Protein AF-A0A6I3WQ02-F1 (afdb_monomer)

Structure (mmCIF, N/CA/C/O backbone):
data_AF-A0A6I3WQ02-F1
#
_entry.id   AF-A0A6I3WQ02-F1
#
loop_
_atom_site.group_PDB
_atom_site.id
_atom_site.type_symbol
_atom_site.label_atom_id
_atom_site.label_alt_id
_atom_site.label_comp_id
_atom_site.label_asym_id
_atom_site.label_entity_id
_atom_site.label_seq_id
_atom_site.pdbx_PDB_ins_code
_atom_site.Cartn_x
_atom_site.Cartn_y
_atom_site.Cartn_z
_atom_site.occupancy
_atom_site.B_iso_or_equiv
_atom_site.auth_seq_id
_atom_site.auth_comp_id
_atom_site.auth_asym_id
_atom_site.auth_atom_id
_atom_site.pdbx_PDB_model_num
ATOM 1 N N . MET A 1 1 ? -28.168 -9.353 42.551 1.00 69.12 1 MET A N 1
ATOM 2 C CA . MET A 1 1 ? -26.917 -8.574 42.704 1.00 69.12 1 MET A CA 1
ATOM 3 C C . MET A 1 1 ? -25.905 -8.893 41.600 1.00 69.12 1 MET A C 1
ATOM 5 O O . MET A 1 1 ? -25.582 -7.983 40.851 1.00 69.12 1 MET A O 1
ATOM 9 N N . LEU A 1 2 ? -25.490 -10.154 41.397 1.00 75.88 2 LEU A N 1
ATOM 10 C CA . LEU A 1 2 ? -24.480 -10.549 40.387 1.00 75.88 2 LEU A CA 1
ATOM 11 C C . LEU A 1 2 ? -24.806 -10.134 38.931 1.00 75.88 2 LEU A C 1
ATOM 13 O O . LEU A 1 2 ? -23.951 -9.606 38.231 1.00 75.88 2 LEU A O 1
ATOM 17 N N . LEU A 1 3 ? -26.062 -10.300 38.499 1.00 82.56 3 LEU A N 1
ATOM 18 C CA . LEU A 1 3 ? -26.536 -9.907 37.159 1.00 82.56 3 LEU A CA 1
ATOM 19 C C . LEU A 1 3 ? -26.440 -8.392 36.891 1.00 82.56 3 LEU A C 1
ATOM 21 O O . LEU A 1 3 ? -26.269 -7.981 35.747 1.00 82.56 3 LEU A O 1
ATOM 25 N N . SER A 1 4 ? -26.516 -7.562 37.938 1.00 81.06 4 SER A N 1
ATOM 26 C CA . SER A 1 4 ? -26.371 -6.105 37.813 1.00 81.06 4 SER A CA 1
ATOM 27 C C . SER A 1 4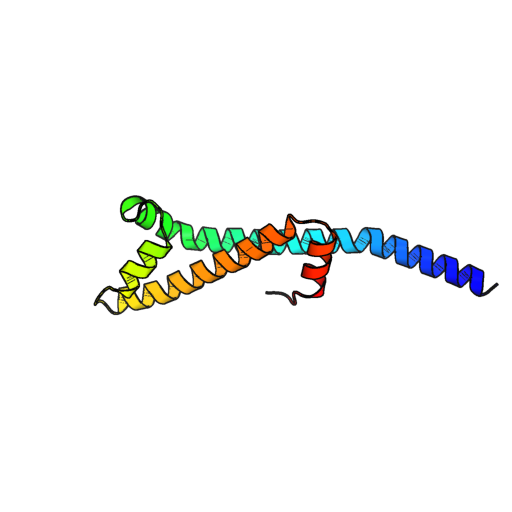 ? -24.910 -5.715 37.567 1.00 81.06 4 SER A C 1
ATOM 29 O O . SER A 1 4 ? -24.618 -4.923 36.674 1.00 81.06 4 SER A O 1
ATOM 31 N N . TYR A 1 5 ? -23.977 -6.349 38.288 1.00 89.31 5 TYR A N 1
ATOM 32 C CA . TYR A 1 5 ? -22.540 -6.177 38.059 1.00 89.31 5 TYR A CA 1
ATOM 33 C C . TYR A 1 5 ? -22.109 -6.711 36.691 1.00 89.31 5 TYR A C 1
ATOM 35 O O . TYR A 1 5 ? -21.324 -6.057 36.013 1.00 89.31 5 TYR A O 1
ATOM 43 N N . LEU A 1 6 ? -22.675 -7.836 36.239 1.00 91.00 6 LEU A N 1
ATOM 44 C CA . LEU A 1 6 ? -22.418 -8.368 34.899 1.00 91.00 6 LEU A CA 1
ATOM 45 C C . LEU A 1 6 ? -22.797 -7.359 33.807 1.00 91.00 6 LEU A C 1
ATOM 47 O O . LEU A 1 6 ? -22.011 -7.115 32.896 1.00 91.00 6 LEU A O 1
ATOM 51 N N . ARG A 1 7 ? -23.971 -6.724 33.913 1.00 91.31 7 ARG A N 1
ATOM 52 C CA . ARG A 1 7 ? -24.398 -5.683 32.967 1.00 91.31 7 ARG A CA 1
ATOM 53 C C . ARG A 1 7 ? -23.429 -4.500 32.947 1.00 91.31 7 ARG A C 1
ATOM 55 O O . ARG A 1 7 ? -23.140 -3.973 31.879 1.00 91.31 7 ARG A O 1
ATOM 62 N N . LEU A 1 8 ? -22.936 -4.095 34.114 1.00 90.88 8 LEU A N 1
ATOM 63 C CA . LEU A 1 8 ? -22.011 -2.971 34.249 1.00 90.88 8 LEU A CA 1
ATOM 64 C C . LEU A 1 8 ? -20.634 -3.297 33.648 1.00 90.88 8 LEU A C 1
ATOM 66 O O . LEU A 1 8 ? -20.060 -2.463 32.953 1.00 90.88 8 LEU A O 1
ATOM 70 N N . VAL A 1 9 ? -20.154 -4.531 33.824 1.00 91.88 9 VAL A N 1
ATOM 71 C CA . VAL A 1 9 ? -18.929 -5.032 33.181 1.00 91.88 9 VAL A CA 1
ATOM 72 C C . VAL A 1 9 ? -19.087 -5.091 31.661 1.00 91.88 9 VAL A C 1
ATOM 74 O O . VAL A 1 9 ? -18.234 -4.576 30.945 1.00 91.88 9 VAL A O 1
ATOM 77 N N . LEU A 1 10 ? -20.189 -5.651 31.153 1.00 92.06 10 LEU A N 1
ATOM 78 C CA . LEU A 1 10 ? -20.458 -5.702 29.711 1.00 92.06 10 LEU A CA 1
ATOM 79 C C . LEU A 1 10 ? -20.563 -4.301 29.100 1.00 92.06 10 LEU A C 1
ATOM 81 O O . LEU A 1 10 ? -20.054 -4.065 28.008 1.00 92.06 10 LEU A O 1
ATOM 85 N N . PHE A 1 11 ? -21.177 -3.362 29.821 1.00 92.25 11 PHE A N 1
ATOM 86 C CA . PHE A 1 11 ? -21.245 -1.965 29.411 1.00 92.25 11 PHE A CA 1
ATOM 87 C C . PHE A 1 11 ? -19.854 -1.323 29.341 1.00 92.25 11 PHE A C 1
ATOM 89 O O . PHE A 1 11 ? -19.521 -0.699 28.336 1.00 92.25 11 PHE A O 1
ATOM 96 N N . ALA A 1 12 ? -19.025 -1.517 30.369 1.00 92.31 12 ALA A N 1
ATOM 97 C CA . ALA A 1 12 ? -17.663 -0.991 30.395 1.00 92.31 12 ALA A CA 1
ATOM 98 C C . ALA A 1 12 ? -16.799 -1.578 29.265 1.00 92.31 12 ALA A C 1
ATOM 100 O O . ALA A 1 12 ? -16.091 -0.835 28.589 1.00 92.31 12 ALA A O 1
ATOM 101 N N . ILE A 1 13 ? -16.903 -2.886 29.006 1.00 91.94 13 ILE A N 1
ATOM 102 C CA . ILE A 1 13 ? -16.214 -3.544 27.886 1.00 91.94 13 ILE A CA 1
ATOM 103 C C . ILE A 1 13 ? -16.700 -2.973 26.552 1.00 91.94 13 ILE A C 1
ATOM 105 O O . ILE A 1 13 ? -15.878 -2.621 25.712 1.00 91.94 13 ILE A O 1
ATOM 109 N N . GLY A 1 14 ? -18.014 -2.835 26.358 1.00 89.88 14 GLY A N 1
ATOM 110 C CA . GLY A 1 14 ? -18.576 -2.262 25.133 1.00 89.88 14 GLY A CA 1
ATOM 111 C C . GLY A 1 14 ? -18.100 -0.830 24.881 1.00 89.88 14 GLY A C 1
ATOM 112 O O . GLY A 1 14 ? -17.737 -0.495 23.755 1.00 89.88 14 GLY A O 1
ATOM 113 N N . LEU A 1 15 ? -18.027 -0.009 25.933 1.00 90.88 15 LEU A N 1
ATOM 114 C CA . LEU A 1 15 ? -17.495 1.353 25.857 1.00 90.88 15 LEU A CA 1
ATOM 115 C C . LEU A 1 15 ? -16.010 1.354 25.464 1.00 90.88 15 LEU A C 1
ATOM 117 O O . LEU A 1 15 ? -15.612 2.095 24.567 1.00 90.88 15 LEU A O 1
ATOM 121 N N . LEU A 1 16 ? -15.202 0.503 26.104 1.00 89.25 16 LEU A N 1
ATOM 122 C CA . LEU A 1 16 ? -13.780 0.369 25.790 1.00 89.25 16 LEU A CA 1
ATOM 123 C C . LEU A 1 16 ? -13.573 -0.078 24.344 1.00 89.25 16 LEU A C 1
ATOM 125 O O . LEU A 1 16 ? -12.797 0.540 23.626 1.00 89.25 16 LEU A O 1
ATOM 129 N N . VAL A 1 17 ? -14.298 -1.095 23.881 1.00 87.81 17 VAL A N 1
ATOM 130 C CA . VAL A 1 17 ? -14.230 -1.564 22.489 1.00 87.81 17 VAL A CA 1
ATOM 131 C C . VAL A 1 17 ? -14.635 -0.449 21.520 1.00 87.81 17 VAL A C 1
ATOM 133 O O . VAL A 1 17 ? -13.943 -0.229 20.527 1.00 87.81 17 VAL A O 1
ATOM 136 N N . GLY A 1 18 ? -15.694 0.301 21.834 1.00 84.94 18 GLY A N 1
ATOM 137 C CA . GLY A 1 18 ? -16.181 1.406 21.007 1.00 84.94 18 GLY A CA 1
ATOM 138 C C . GLY A 1 18 ? -15.191 2.562 20.837 1.00 84.94 18 GLY A C 1
ATOM 139 O O . GLY A 1 18 ? -15.255 3.259 19.830 1.00 84.94 18 GLY A O 1
ATOM 140 N N . VAL A 1 19 ? -14.261 2.751 21.777 1.00 87.94 19 VAL A N 1
ATOM 141 C CA . VAL A 1 19 ? -13.210 3.784 21.700 1.00 87.94 19 VAL A CA 1
ATOM 142 C C . VAL A 1 19 ? -11.898 3.220 21.152 1.00 87.94 19 VAL A C 1
ATOM 144 O O . VAL A 1 19 ? -11.263 3.838 20.298 1.00 87.94 19 VAL A O 1
ATOM 147 N N . GLN A 1 20 ? -11.498 2.032 21.610 1.00 83.69 20 GLN A N 1
ATOM 148 C CA . GLN A 1 20 ? -10.196 1.444 21.299 1.00 83.69 20 GLN A CA 1
ATOM 149 C C . GLN A 1 20 ? -10.132 0.915 19.862 1.00 83.69 20 GLN A C 1
ATOM 151 O O . GLN A 1 20 ? -9.147 1.160 19.169 1.00 83.69 20 GLN A O 1
ATOM 156 N N . VAL A 1 21 ? -11.173 0.221 19.383 1.00 84.12 21 VAL A N 1
ATOM 157 C CA . VAL A 1 21 ? -11.172 -0.386 18.037 1.00 84.12 21 VAL A CA 1
ATOM 158 C C . VAL A 1 21 ? -11.009 0.659 16.925 1.00 84.12 21 VAL A C 1
ATOM 160 O O . VAL A 1 21 ? -10.157 0.452 16.059 1.00 84.12 21 VAL A O 1
ATOM 163 N N . PRO A 1 22 ? -11.722 1.805 16.937 1.00 82.81 22 PRO A N 1
ATOM 164 C CA . PRO A 1 22 ? -11.476 2.872 15.968 1.00 82.81 22 PRO A CA 1
ATOM 165 C C . PRO A 1 22 ? -10.037 3.398 15.993 1.00 82.81 22 PRO A C 1
ATOM 167 O O . PR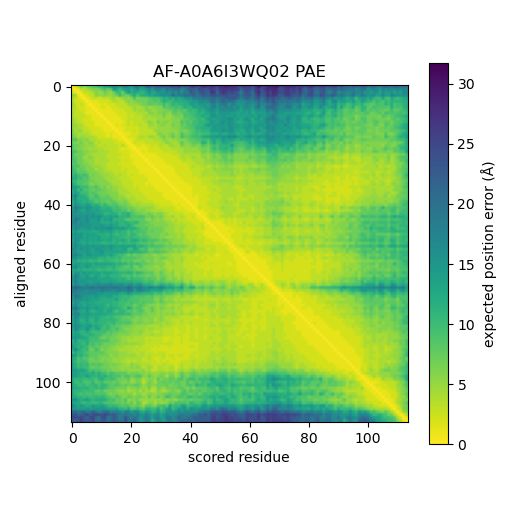O A 1 22 ? -9.476 3.675 14.933 1.00 82.81 22 PRO A O 1
ATOM 170 N N . GLY A 1 23 ? -9.431 3.504 17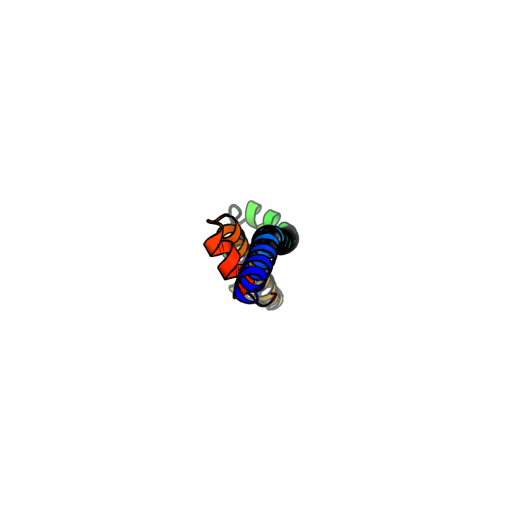.182 1.00 84.69 23 GLY A N 1
ATOM 171 C CA . GLY A 1 23 ? -8.033 3.907 17.345 1.00 84.69 23 GLY A CA 1
ATOM 172 C C . GLY A 1 23 ? -7.071 2.938 16.657 1.00 84.69 23 GLY A C 1
ATOM 173 O O . GLY A 1 23 ? -6.283 3.354 15.810 1.00 84.69 23 GLY A O 1
ATOM 174 N N . PHE A 1 24 ? -7.213 1.637 16.924 1.00 84.94 24 PHE A N 1
ATOM 175 C CA . PHE A 1 24 ? -6.405 0.597 16.275 1.00 84.94 24 PHE A CA 1
ATOM 176 C C . PHE A 1 24 ? -6.552 0.595 14.751 1.00 84.94 24 PHE A C 1
ATOM 178 O O . PHE A 1 24 ? -5.553 0.506 14.036 1.00 84.94 24 PHE A O 1
ATOM 185 N N . ILE A 1 25 ? -7.782 0.734 14.245 1.00 85.44 25 ILE A N 1
ATOM 186 C CA . ILE A 1 25 ? -8.048 0.817 12.803 1.00 85.44 25 ILE A CA 1
ATOM 187 C C . ILE A 1 25 ? -7.346 2.029 12.183 1.00 85.44 25 ILE A C 1
ATOM 189 O O . ILE A 1 25 ? -6.797 1.933 11.085 1.00 85.44 25 ILE A O 1
ATOM 193 N N . ASN A 1 26 ? -7.367 3.172 12.866 1.00 85.88 26 ASN A N 1
ATOM 194 C CA . ASN A 1 26 ? -6.719 4.386 12.386 1.00 85.88 26 ASN A CA 1
ATOM 195 C C . ASN A 1 26 ? -5.192 4.239 12.342 1.00 85.88 26 ASN A C 1
ATOM 197 O O . ASN A 1 26 ? -4.564 4.630 11.361 1.00 85.88 26 ASN A O 1
ATOM 201 N N . ASP A 1 27 ? -4.597 3.639 13.370 1.00 87.25 27 ASP A N 1
ATOM 202 C CA . ASP A 1 27 ? -3.149 3.428 13.420 1.00 87.25 27 ASP A CA 1
ATOM 203 C C . ASP A 1 27 ? -2.677 2.404 12.382 1.00 87.25 27 ASP A C 1
ATOM 205 O O . ASP A 1 27 ? -1.635 2.597 11.754 1.00 87.25 27 ASP A O 1
ATOM 209 N N . TYR A 1 28 ? -3.453 1.340 12.156 1.00 87.44 28 TYR A N 1
ATOM 210 C CA . TYR A 1 28 ? -3.193 0.387 11.076 1.00 87.44 28 TYR A CA 1
ATOM 211 C C . TYR A 1 28 ? -3.290 1.062 9.699 1.00 87.44 28 TYR A C 1
ATOM 213 O O . TYR A 1 28 ? -2.406 0.877 8.865 1.00 87.44 28 TYR A O 1
ATOM 221 N N . ALA A 1 29 ? -4.296 1.920 9.488 1.00 86.69 29 ALA A N 1
ATOM 222 C CA . ALA A 1 29 ? -4.438 2.664 8.239 1.00 86.69 29 ALA A CA 1
ATOM 223 C C . ALA A 1 29 ? -3.237 3.570 7.943 1.00 86.69 29 ALA A C 1
ATOM 225 O O . ALA A 1 29 ? -2.707 3.542 6.834 1.00 86.69 29 ALA A O 1
ATOM 226 N N . LYS A 1 30 ? -2.745 4.291 8.955 1.00 88.31 30 LYS A N 1
ATOM 227 C CA . LYS A 1 30 ? -1.542 5.127 8.829 1.00 88.31 30 LYS A CA 1
ATOM 228 C C . LYS A 1 30 ? -0.290 4.319 8.488 1.00 88.31 30 LYS A C 1
ATOM 230 O O . LYS A 1 30 ? 0.554 4.795 7.737 1.00 88.31 30 LYS A O 1
ATOM 235 N N . ARG A 1 31 ? -0.148 3.107 9.037 1.00 88.31 31 ARG A N 1
ATOM 236 C CA . ARG A 1 31 ? 0.982 2.215 8.720 1.00 88.31 31 ARG A CA 1
ATOM 237 C C . ARG A 1 31 ? 0.958 1.767 7.262 1.00 88.31 31 ARG A C 1
ATOM 239 O O . ARG A 1 31 ? 1.978 1.863 6.585 1.00 88.31 31 ARG A O 1
ATOM 246 N N . VAL A 1 32 ? -0.196 1.325 6.767 1.00 87.88 32 VAL A N 1
ATOM 247 C CA . VAL A 1 32 ? -0.337 0.927 5.357 1.00 87.88 32 VAL A CA 1
ATOM 248 C C . VAL A 1 32 ? -0.119 2.113 4.422 1.00 87.88 32 VAL A C 1
ATOM 250 O O . VAL A 1 32 ? 0.580 1.969 3.423 1.00 87.88 32 VAL A O 1
ATOM 253 N N . GLU A 1 33 ? -0.628 3.295 4.769 1.00 90.31 33 GLU A N 1
ATOM 254 C CA . GLU A 1 33 ? -0.362 4.529 4.023 1.00 90.31 33 GLU A CA 1
ATOM 255 C C . GLU A 1 33 ? 1.138 4.856 3.969 1.00 90.31 33 GLU A C 1
ATOM 257 O O . GLU A 1 33 ? 1.673 5.136 2.897 1.00 90.31 33 GLU A O 1
ATOM 262 N N . ALA A 1 34 ? 1.847 4.759 5.098 1.00 91.56 34 ALA A N 1
ATOM 263 C CA . ALA A 1 34 ? 3.286 5.001 5.147 1.00 91.56 34 ALA A CA 1
ATOM 264 C C . ALA A 1 34 ? 4.068 4.028 4.248 1.00 91.56 34 ALA A C 1
ATOM 266 O O . ALA A 1 34 ? 4.925 4.463 3.478 1.00 91.56 34 ALA A O 1
ATOM 267 N N . HIS A 1 35 ? 3.741 2.733 4.286 1.00 89.19 35 HIS A N 1
ATOM 268 C CA . HIS A 1 35 ? 4.367 1.741 3.406 1.00 89.19 35 HIS A CA 1
ATOM 269 C C . HIS A 1 35 ? 4.024 1.956 1.933 1.00 89.19 35 HIS A C 1
ATOM 271 O O . HIS A 1 35 ? 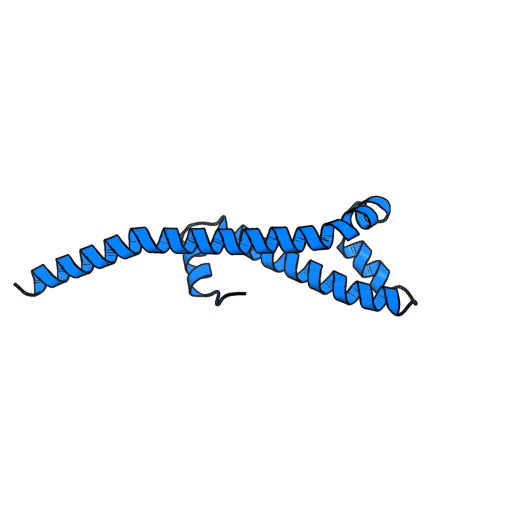4.869 1.730 1.065 1.00 89.19 35 HIS A O 1
ATOM 277 N N . LEU A 1 36 ? 2.805 2.406 1.630 1.00 89.06 36 LEU A N 1
ATOM 278 C CA . LEU A 1 36 ? 2.419 2.753 0.268 1.00 89.06 36 LEU A CA 1
ATOM 279 C C . LEU A 1 36 ? 3.259 3.927 -0.252 1.00 89.06 36 LEU A C 1
ATOM 281 O O . LEU A 1 36 ? 3.808 3.847 -1.351 1.00 89.06 36 LEU A O 1
ATOM 285 N N . ILE A 1 37 ? 3.418 4.984 0.550 1.00 89.94 37 ILE A N 1
ATOM 286 C CA . ILE A 1 37 ? 4.255 6.144 0.208 1.00 89.94 37 ILE A CA 1
ATOM 287 C C . ILE A 1 37 ? 5.720 5.725 0.042 1.00 89.94 37 ILE A C 1
ATOM 289 O O . ILE A 1 37 ? 6.388 6.179 -0.889 1.00 89.94 37 ILE A O 1
ATOM 293 N N . GLU A 1 38 ? 6.231 4.848 0.905 1.00 90.50 38 GLU A N 1
ATOM 294 C CA . GLU A 1 38 ? 7.583 4.288 0.804 1.00 90.50 38 GLU A CA 1
ATOM 295 C C . GLU A 1 38 ? 7.781 3.539 -0.524 1.00 90.50 38 GLU A C 1
ATOM 297 O O . GLU A 1 38 ? 8.715 3.843 -1.271 1.00 90.50 38 GLU A O 1
ATOM 302 N N . ALA A 1 39 ? 6.864 2.628 -0.867 1.00 89.56 39 ALA A N 1
ATOM 303 C CA . ALA A 1 39 ? 6.911 1.869 -2.116 1.00 89.56 39 ALA A CA 1
ATOM 304 C C . ALA A 1 39 ? 6.838 2.786 -3.351 1.00 89.56 39 ALA A C 1
ATOM 306 O O . ALA A 1 39 ? 7.649 2.653 -4.267 1.00 89.56 39 ALA A O 1
ATOM 307 N N . GLN A 1 40 ? 5.934 3.772 -3.351 1.00 88.06 40 GLN A N 1
ATOM 308 C CA . GLN A 1 40 ? 5.843 4.776 -4.419 1.00 88.06 40 GLN A CA 1
ATOM 309 C C . GLN A 1 40 ? 7.129 5.605 -4.531 1.00 88.06 40 GLN A C 1
ATOM 311 O O . GLN A 1 40 ? 7.592 5.910 -5.625 1.00 88.06 40 GLN A O 1
ATOM 316 N N . THR A 1 41 ? 7.750 5.950 -3.403 1.00 88.62 41 THR A N 1
ATOM 317 C CA . THR A 1 41 ? 9.010 6.704 -3.387 1.00 88.62 41 THR A CA 1
ATOM 318 C C . THR A 1 41 ? 10.167 5.909 -3.983 1.00 88.62 41 THR A C 1
ATOM 320 O O . THR A 1 41 ? 10.979 6.490 -4.700 1.00 88.62 41 THR A O 1
ATOM 323 N N . GLY A 1 42 ? 10.221 4.596 -3.751 1.00 86.12 42 GLY A N 1
ATOM 324 C CA . GLY A 1 42 ? 11.189 3.716 -4.411 1.00 86.12 42 GLY A CA 1
ATOM 325 C C . GLY A 1 42 ? 10.992 3.638 -5.930 1.00 86.12 42 GLY A C 1
ATOM 326 O O . GLY A 1 42 ? 11.967 3.550 -6.674 1.00 86.12 42 GLY A O 1
ATOM 327 N N . LEU A 1 43 ? 9.743 3.734 -6.398 1.00 88.19 43 LEU A N 1
ATOM 328 C CA . LEU A 1 43 ? 9.400 3.708 -7.824 1.00 88.19 43 LEU A CA 1
ATOM 329 C C . LEU A 1 43 ? 9.599 5.057 -8.531 1.00 88.19 43 LEU A C 1
ATOM 331 O O . LEU A 1 43 ? 9.844 5.067 -9.736 1.00 88.19 43 LEU A O 1
ATOM 335 N N . ARG A 1 44 ? 9.615 6.182 -7.799 1.00 86.62 44 ARG A N 1
ATOM 336 C CA . ARG A 1 44 ? 9.827 7.529 -8.370 1.00 86.62 44 ARG A CA 1
ATOM 337 C C . ARG A 1 44 ? 11.098 7.664 -9.213 1.00 86.62 44 ARG A C 1
ATOM 339 O O . ARG A 1 44 ? 11.128 8.468 -10.139 1.00 86.62 44 ARG A O 1
ATOM 346 N N . GLY A 1 45 ? 12.147 6.895 -8.911 1.00 84.62 45 GLY A N 1
ATOM 347 C CA . GLY A 1 45 ? 13.368 6.878 -9.727 1.00 84.62 45 GLY A CA 1
ATOM 348 C C . GLY A 1 45 ? 13.140 6.339 -11.145 1.00 84.62 45 GLY A C 1
ATOM 349 O O . GLY A 1 45 ? 13.797 6.780 -12.084 1.00 84.62 45 GLY A O 1
ATOM 350 N N . PHE A 1 46 ? 12.178 5.431 -11.304 1.00 86.94 46 PHE A N 1
ATOM 351 C CA . PHE A 1 46 ? 11.806 4.804 -12.572 1.00 86.94 46 PHE A CA 1
ATOM 352 C C . PHE A 1 46 ? 10.657 5.538 -13.273 1.00 86.94 46 PHE A C 1
ATOM 354 O O . PHE A 1 46 ? 10.549 5.450 -14.496 1.00 86.94 46 PHE A O 1
ATOM 361 N N . ASP A 1 47 ? 9.851 6.307 -12.529 1.00 85.81 47 ASP A N 1
ATOM 362 C CA . ASP A 1 47 ? 8.765 7.127 -13.081 1.00 85.81 47 ASP A CA 1
ATOM 363 C C . ASP A 1 47 ? 9.260 8.066 -14.177 1.00 85.81 47 ASP A C 1
ATOM 365 O O . ASP A 1 47 ? 8.648 8.125 -15.235 1.00 85.81 47 ASP A O 1
ATOM 369 N N . ALA A 1 48 ? 10.391 8.753 -13.979 1.00 86.00 48 ALA A N 1
ATOM 370 C CA . ALA A 1 48 ? 10.927 9.680 -14.980 1.00 86.00 48 ALA A CA 1
ATOM 371 C C . ALA A 1 48 ? 11.243 8.975 -16.313 1.00 86.00 48 ALA A C 1
ATOM 373 O O . ALA A 1 48 ? 10.906 9.473 -17.390 1.00 86.00 48 ALA A O 1
ATOM 374 N N . THR A 1 49 ? 11.840 7.781 -16.248 1.00 86.00 49 THR A N 1
ATOM 375 C CA . THR A 1 49 ? 12.132 6.955 -17.426 1.00 86.00 49 THR A CA 1
ATOM 376 C C . THR A 1 49 ? 10.848 6.428 -18.066 1.00 86.00 49 THR A C 1
ATOM 378 O O . THR A 1 49 ? 10.700 6.487 -19.288 1.00 86.00 49 THR A O 1
ATOM 381 N N . ALA A 1 50 ? 9.889 5.964 -17.261 1.00 88.50 50 ALA A N 1
ATOM 382 C CA . ALA A 1 50 ? 8.588 5.524 -17.752 1.00 88.50 50 ALA A CA 1
ATOM 383 C C . ALA A 1 50 ? 7.826 6.674 -18.428 1.00 88.50 50 ALA A C 1
ATOM 385 O O . ALA A 1 50 ? 7.234 6.482 -19.486 1.00 88.50 50 ALA A O 1
ATOM 386 N N . GLN A 1 51 ? 7.876 7.889 -17.882 1.00 89.50 51 GLN A N 1
ATOM 387 C CA . GLN A 1 51 ? 7.226 9.070 -18.455 1.00 89.50 51 GLN A CA 1
ATOM 388 C C . GLN A 1 51 ? 7.814 9.449 -19.810 1.00 89.50 51 GLN A C 1
ATOM 390 O O . GLN A 1 51 ? 7.073 9.787 -20.730 1.00 89.50 51 GLN A O 1
ATOM 395 N N . GLN A 1 52 ? 9.135 9.349 -19.941 1.00 89.06 52 GLN A N 1
ATOM 396 C CA . GLN A 1 52 ? 9.841 9.708 -21.164 1.00 89.06 52 GLN A CA 1
ATOM 397 C C . GLN A 1 52 ? 9.652 8.686 -22.295 1.00 89.06 52 GLN A C 1
ATOM 399 O O . GLN A 1 52 ? 9.531 9.087 -23.451 1.00 89.06 52 GLN A O 1
ATOM 404 N N . PHE A 1 53 ? 9.642 7.385 -21.987 1.00 88.75 53 PHE A N 1
ATOM 405 C CA . PHE A 1 53 ? 9.685 6.324 -23.008 1.00 88.75 53 PHE A CA 1
ATOM 406 C C . PHE A 1 53 ? 8.420 5.458 -23.086 1.00 88.75 53 PHE A C 1
ATOM 408 O O . PHE A 1 53 ? 8.188 4.812 -24.105 1.00 88.75 53 PHE A O 1
ATOM 415 N N . PHE A 1 54 ? 7.590 5.457 -22.042 1.00 90.19 54 PHE A N 1
ATOM 416 C CA . PHE A 1 54 ? 6.438 4.562 -21.887 1.00 90.19 54 PHE A CA 1
ATOM 417 C C . PHE A 1 54 ? 5.153 5.302 -21.470 1.00 90.19 54 PHE A C 1
ATOM 419 O O . PHE A 1 54 ? 4.231 4.684 -20.950 1.00 90.19 54 PHE A O 1
ATOM 426 N N . ASN A 1 55 ? 5.064 6.624 -21.675 1.00 87.44 55 ASN A N 1
ATOM 427 C CA . ASN A 1 55 ? 3.913 7.456 -21.277 1.00 87.44 55 ASN A CA 1
ATOM 428 C C . ASN A 1 55 ? 3.528 7.347 -19.784 1.00 87.44 55 ASN A C 1
ATOM 430 O O . ASN A 1 55 ? 2.374 7.557 -19.416 1.00 87.44 55 ASN A O 1
ATOM 434 N N . GLY A 1 56 ? 4.490 7.022 -18.921 1.00 86.19 56 GLY A N 1
ATOM 435 C CA . GLY A 1 56 ? 4.286 6.825 -17.484 1.00 86.19 56 GLY A CA 1
ATOM 436 C C . GLY A 1 56 ? 3.893 5.398 -17.099 1.00 86.19 56 GLY A C 1
ATOM 437 O O . GLY A 1 56 ? 3.651 5.137 -15.925 1.00 86.19 56 GLY A O 1
ATOM 438 N N . ASP A 1 57 ? 3.845 4.463 -18.051 1.00 88.44 57 ASP A N 1
ATOM 439 C CA . ASP A 1 57 ? 3.542 3.062 -17.771 1.00 88.44 57 ASP A CA 1
ATOM 440 C C . ASP A 1 57 ? 4.790 2.316 -17.264 1.00 88.44 57 ASP A C 1
ATOM 442 O O . ASP A 1 57 ? 5.632 1.818 -18.019 1.00 88.44 57 ASP A O 1
ATOM 446 N N . LEU A 1 58 ? 4.893 2.236 -15.937 1.00 88.44 58 LEU A N 1
ATOM 447 C CA . LEU A 1 58 ? 5.901 1.455 -15.216 1.00 88.44 58 LEU A CA 1
ATOM 448 C C . LEU A 1 58 ? 5.862 -0.039 -15.566 1.00 88.44 58 LEU A C 1
ATOM 450 O O . LEU A 1 58 ? 6.901 -0.702 -15.563 1.00 88.44 58 LEU A O 1
ATOM 454 N N . GLN A 1 59 ? 4.690 -0.588 -15.885 1.00 89.56 59 GLN A N 1
ATOM 455 C CA . GLN A 1 59 ? 4.553 -1.998 -16.235 1.00 89.56 59 GLN A CA 1
ATOM 456 C C . GLN A 1 59 ? 5.103 -2.271 -17.638 1.00 89.56 59 GLN A C 1
ATOM 458 O O . GLN A 1 59 ? 5.774 -3.287 -17.845 1.00 89.56 59 GLN A O 1
ATOM 463 N N . ALA A 1 60 ? 4.909 -1.338 -18.571 1.00 88.88 60 ALA A N 1
ATOM 464 C CA . ALA A 1 60 ? 5.539 -1.382 -19.888 1.00 88.88 60 ALA A CA 1
ATOM 465 C C . ALA A 1 60 ? 7.071 -1.243 -19.802 1.00 88.88 60 ALA A C 1
ATOM 467 O O . ALA A 1 60 ? 7.783 -1.979 -20.490 1.00 88.88 60 ALA A O 1
ATOM 468 N N . LEU A 1 61 ? 7.584 -0.389 -18.904 1.00 89.56 61 LEU A N 1
ATOM 469 C CA . LEU A 1 61 ? 9.023 -0.283 -18.623 1.00 89.56 61 LEU A CA 1
ATOM 470 C C . LEU A 1 61 ? 9.600 -1.620 -18.115 1.00 89.56 61 LEU A C 1
ATOM 472 O O . LEU A 1 61 ? 10.606 -2.100 -18.638 1.00 89.56 61 LEU A O 1
ATOM 476 N N . VAL A 1 62 ? 8.938 -2.264 -17.144 1.00 91.31 62 VAL A N 1
ATOM 477 C CA . VAL A 1 62 ? 9.342 -3.590 -16.633 1.00 91.31 62 VAL A CA 1
ATOM 478 C C . VAL A 1 62 ? 9.297 -4.650 -17.735 1.00 91.31 62 VAL A C 1
ATOM 480 O O . VAL A 1 62 ? 10.223 -5.454 -17.855 1.00 91.31 62 VAL A O 1
ATOM 483 N N . ALA A 1 63 ? 8.238 -4.671 -18.547 1.00 90.38 63 ALA A N 1
ATOM 484 C CA . ALA A 1 63 ? 8.107 -5.621 -19.650 1.00 90.38 63 ALA A CA 1
ATOM 485 C C . ALA A 1 63 ? 9.237 -5.454 -20.676 1.00 90.38 63 ALA A C 1
ATOM 487 O O . ALA A 1 63 ? 9.790 -6.450 -21.144 1.00 90.38 63 ALA A O 1
ATOM 488 N N . HIS A 1 64 ? 9.625 -4.210 -20.964 1.00 91.31 64 HIS A N 1
ATOM 489 C CA . HIS A 1 64 ? 10.757 -3.913 -21.830 1.00 91.31 64 HIS A CA 1
ATOM 490 C C . HIS A 1 64 ? 12.073 -4.436 -21.243 1.00 91.31 64 HIS A C 1
ATOM 492 O O . HIS A 1 64 ? 12.793 -5.159 -21.925 1.00 91.31 64 HIS A O 1
ATOM 498 N N . TYR A 1 65 ? 12.349 -4.178 -19.960 1.00 90.75 65 TYR A N 1
ATOM 499 C CA . TYR A 1 65 ? 13.563 -4.674 -19.300 1.00 90.75 65 TYR A CA 1
ATOM 500 C C . TYR A 1 65 ? 13.631 -6.208 -19.231 1.00 90.75 65 TYR A C 1
ATOM 502 O O . TYR A 1 65 ? 14.714 -6.780 -19.353 1.00 90.75 65 TYR A O 1
ATOM 510 N N . ARG A 1 66 ? 12.488 -6.897 -19.085 1.00 88.44 66 ARG A N 1
ATOM 511 C CA . ARG A 1 66 ? 12.426 -8.373 -19.142 1.00 88.44 66 ARG A CA 1
ATOM 512 C C . ARG A 1 66 ? 12.719 -8.930 -20.533 1.00 88.44 66 ARG A C 1
ATOM 514 O O . ARG A 1 66 ? 13.257 -10.030 -20.630 1.00 88.44 66 ARG A O 1
ATOM 521 N N . ALA A 1 67 ? 12.326 -8.207 -21.579 1.00 90.00 67 ALA A N 1
ATOM 522 C CA . ALA A 1 67 ? 12.517 -8.610 -22.969 1.00 90.00 67 ALA A CA 1
ATOM 523 C C . ALA A 1 67 ? 13.926 -8.295 -23.503 1.00 90.00 67 ALA A C 1
ATOM 525 O O . ALA A 1 67 ? 14.294 -8.805 -24.558 1.00 90.00 67 ALA A O 1
ATOM 526 N N . SER A 1 68 ? 14.709 -7.481 -22.790 1.00 89.81 68 SER A N 1
ATOM 527 C CA . SER A 1 68 ? 16.093 -7.166 -23.148 1.00 89.81 68 SER A CA 1
ATOM 528 C C . SER A 1 68 ? 17.008 -8.398 -23.093 1.00 89.81 68 SER A C 1
ATOM 530 O O . SER A 1 68 ? 16.938 -9.205 -22.166 1.00 89.81 68 SER A O 1
ATOM 532 N N . ASP A 1 69 ? 17.933 -8.506 -24.051 1.00 87.44 69 ASP A N 1
ATOM 533 C CA . ASP A 1 69 ? 18.940 -9.581 -24.093 1.00 87.44 69 ASP A CA 1
ATOM 534 C C . ASP A 1 69 ? 20.019 -9.447 -23.002 1.00 87.44 69 ASP A C 1
ATOM 536 O O . ASP A 1 69 ? 20.703 -10.414 -22.652 1.00 87.44 69 ASP A O 1
ATOM 540 N N . ASP A 1 70 ? 20.154 -8.253 -22.428 1.00 90.00 70 ASP A N 1
ATOM 541 C CA . ASP A 1 70 ? 21.128 -7.955 -21.387 1.00 90.00 70 ASP A CA 1
ATOM 542 C C . ASP A 1 70 ? 20.685 -8.544 -20.025 1.00 90.00 70 ASP A C 1
ATOM 544 O O . ASP A 1 70 ? 19.597 -8.235 -19.519 1.00 90.00 70 ASP A O 1
ATOM 548 N N . PRO A 1 71 ? 21.507 -9.406 -19.394 1.00 86.94 71 PRO A N 1
ATOM 549 C CA . PRO A 1 71 ? 21.201 -9.988 -18.089 1.00 86.94 71 PRO A CA 1
ATOM 550 C C . PRO A 1 71 ? 21.013 -8.955 -16.966 1.00 86.94 71 PRO A C 1
ATOM 552 O O . PRO A 1 71 ? 20.249 -9.238 -16.041 1.00 86.94 71 PRO A O 1
ATOM 555 N N . VAL A 1 72 ? 21.647 -7.780 -17.039 1.00 88.62 72 VAL A N 1
ATOM 556 C CA . VAL A 1 72 ? 21.489 -6.706 -16.043 1.00 88.62 72 VAL A CA 1
ATOM 557 C C . VAL A 1 72 ? 20.071 -6.149 -16.094 1.00 88.62 72 VAL A C 1
ATOM 559 O O . VAL A 1 72 ? 19.382 -6.146 -15.077 1.00 88.62 72 VAL A O 1
ATOM 562 N N . PHE A 1 73 ? 19.586 -5.792 -17.285 1.00 89.50 73 PHE A N 1
ATOM 563 C CA . PHE A 1 73 ? 18.222 -5.287 -17.458 1.00 89.50 73 PHE A CA 1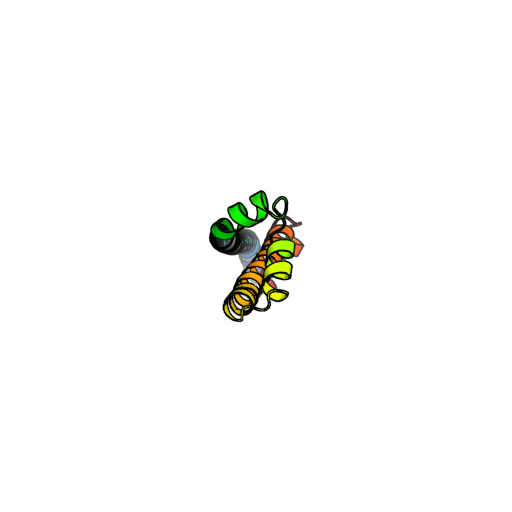
ATOM 564 C C . PHE A 1 73 ? 17.171 -6.316 -17.031 1.00 89.50 73 PHE A C 1
ATOM 566 O O . PHE A 1 73 ? 16.217 -5.965 -16.342 1.00 89.50 73 PHE A O 1
ATOM 573 N N . ARG A 1 74 ? 17.369 -7.605 -17.337 1.00 89.19 74 ARG A N 1
ATOM 574 C CA . ARG A 1 74 ? 16.454 -8.664 -16.869 1.00 89.19 74 ARG A CA 1
ATOM 575 C C . ARG A 1 74 ? 16.432 -8.798 -15.348 1.00 89.19 74 ARG A C 1
ATOM 577 O O . ARG A 1 74 ? 15.364 -9.008 -14.772 1.00 89.19 74 ARG A O 1
ATOM 584 N N . SER A 1 75 ? 17.590 -8.678 -14.698 1.00 88.81 75 SER A N 1
ATOM 585 C CA . SER A 1 75 ? 17.690 -8.683 -13.235 1.00 88.81 75 SER A CA 1
ATOM 586 C C . SER A 1 75 ? 16.973 -7.477 -12.625 1.00 88.81 75 SER A C 1
ATOM 588 O O . SER A 1 75 ? 16.169 -7.638 -11.704 1.00 88.81 75 SER A O 1
ATOM 590 N N . ASP A 1 76 ? 17.186 -6.287 -13.183 1.00 88.19 76 ASP A N 1
ATOM 591 C CA . ASP A 1 76 ? 16.513 -5.062 -12.745 1.00 88.19 76 ASP A CA 1
ATOM 592 C C . ASP A 1 76 ? 14.999 -5.143 -12.944 1.00 88.19 76 ASP A C 1
ATOM 594 O O . ASP A 1 76 ? 14.241 -4.708 -12.082 1.00 88.19 76 ASP A O 1
ATOM 598 N N . ALA A 1 77 ? 14.530 -5.779 -14.018 1.00 88.88 77 ALA A N 1
ATOM 599 C CA . ALA A 1 77 ? 13.107 -5.996 -14.257 1.00 88.88 77 ALA A CA 1
ATOM 600 C C . ALA A 1 77 ? 12.442 -6.902 -13.207 1.00 88.88 77 ALA A C 1
ATOM 602 O O . ALA A 1 77 ? 11.248 -6.768 -12.924 1.00 88.88 77 ALA A O 1
ATOM 603 N N . ASN A 1 78 ? 13.194 -7.843 -12.633 1.00 88.94 78 ASN A N 1
ATOM 604 C CA . ASN A 1 78 ? 12.699 -8.675 -11.541 1.00 88.94 78 ASN A CA 1
ATOM 605 C C . ASN A 1 78 ? 12.568 -7.849 -10.260 1.00 88.94 78 ASN A C 1
ATOM 607 O O . ASN A 1 78 ? 11.505 -7.862 -9.646 1.00 88.94 78 ASN A O 1
ATOM 611 N N . SER A 1 79 ? 13.600 -7.081 -9.906 1.00 89.06 79 SER A N 1
ATOM 612 C CA . SER A 1 79 ? 13.586 -6.191 -8.736 1.00 89.06 79 SER A CA 1
ATOM 613 C C . SER A 1 79 ? 12.527 -5.089 -8.848 1.00 89.06 79 SER A C 1
ATOM 615 O O . SER A 1 79 ? 11.784 -4.834 -7.907 1.00 89.06 79 SER A O 1
ATOM 617 N N . LEU A 1 80 ? 12.403 -4.453 -10.013 1.00 89.56 80 LEU A N 1
ATOM 618 C CA . LEU A 1 80 ? 11.384 -3.435 -10.261 1.00 89.56 80 LEU A CA 1
ATOM 619 C C . LEU A 1 80 ? 9.978 -4.047 -10.271 1.00 89.56 80 LEU A C 1
ATOM 621 O O . LEU A 1 80 ? 9.041 -3.456 -9.741 1.00 89.56 80 LEU A O 1
ATOM 625 N N . GLY A 1 81 ? 9.840 -5.258 -10.816 1.00 89.50 81 GLY A N 1
ATOM 626 C CA . GLY A 1 81 ? 8.591 -6.011 -10.786 1.00 89.50 81 GLY A CA 1
ATOM 627 C C . GLY A 1 81 ? 8.112 -6.304 -9.365 1.00 89.50 81 GLY A C 1
ATOM 628 O O . GLY A 1 81 ? 6.949 -6.060 -9.066 1.00 89.50 81 GLY A O 1
ATOM 629 N N . THR A 1 82 ? 8.996 -6.750 -8.465 1.00 90.44 82 THR A N 1
ATOM 630 C CA . THR A 1 82 ? 8.609 -7.018 -7.068 1.00 90.44 82 THR A CA 1
ATOM 631 C C . THR A 1 82 ? 8.218 -5.744 -6.318 1.00 90.44 82 THR A C 1
ATOM 633 O O . THR A 1 82 ? 7.282 -5.770 -5.517 1.00 90.44 82 THR A O 1
ATOM 6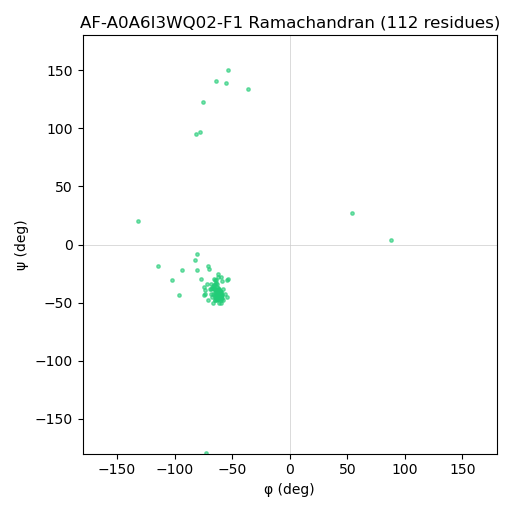36 N N . LEU A 1 83 ? 8.883 -4.616 -6.593 1.00 89.25 83 LEU A N 1
ATOM 637 C CA . LEU A 1 83 ? 8.508 -3.311 -6.039 1.00 89.25 83 LEU A CA 1
ATOM 638 C C . LEU A 1 83 ? 7.135 -2.847 -6.544 1.00 89.25 83 LEU A C 1
ATOM 640 O O . LEU A 1 83 ? 6.320 -2.380 -5.745 1.00 89.25 83 LEU A O 1
ATOM 644 N N . LEU A 1 84 ? 6.861 -3.016 -7.840 1.00 90.31 84 LEU A N 1
ATOM 645 C CA . LEU A 1 84 ? 5.576 -2.674 -8.451 1.00 90.31 84 LEU A CA 1
ATOM 646 C C . LEU A 1 84 ? 4.442 -3.549 -7.898 1.00 90.31 84 LEU A C 1
ATOM 648 O O . LEU A 1 84 ? 3.403 -3.030 -7.492 1.00 90.31 84 LEU A O 1
ATOM 652 N N . ASP A 1 85 ? 4.660 -4.861 -7.794 1.00 91.00 85 ASP A N 1
ATOM 653 C CA . ASP A 1 85 ? 3.685 -5.794 -7.220 1.00 91.00 85 ASP A CA 1
ATOM 654 C C . ASP A 1 85 ? 3.378 -5.449 -5.755 1.00 91.00 85 ASP A C 1
ATOM 656 O O . ASP A 1 85 ? 2.214 -5.448 -5.337 1.00 91.00 85 ASP A O 1
ATOM 660 N N . ARG A 1 86 ? 4.408 -5.083 -4.977 1.00 90.38 86 ARG A N 1
ATOM 661 C CA . ARG A 1 86 ? 4.250 -4.620 -3.592 1.00 90.38 86 ARG A CA 1
ATOM 662 C C . ARG A 1 86 ? 3.444 -3.325 -3.518 1.00 90.38 86 ARG A C 1
ATOM 664 O O . ARG A 1 86 ? 2.554 -3.224 -2.675 1.00 90.38 86 ARG A O 1
ATOM 671 N N . GLN A 1 87 ? 3.717 -2.357 -4.391 1.00 90.50 87 GLN A N 1
ATOM 672 C CA . GLN A 1 87 ? 2.952 -1.111 -4.458 1.00 90.50 87 GLN A CA 1
ATOM 673 C C . GLN A 1 87 ? 1.476 -1.387 -4.777 1.00 90.50 87 GLN A C 1
ATOM 675 O O . GLN A 1 87 ? 0.605 -0.873 -4.080 1.00 90.50 87 GLN A O 1
ATOM 680 N N . VAL A 1 88 ? 1.180 -2.239 -5.764 1.00 90.31 88 VAL A N 1
ATOM 681 C CA . VAL A 1 88 ? -0.203 -2.610 -6.117 1.00 90.31 88 VAL A CA 1
ATOM 682 C C . VAL A 1 88 ? -0.909 -3.323 -4.960 1.00 90.31 88 VAL A C 1
ATOM 684 O O . VAL A 1 88 ? -2.093 -3.083 -4.712 1.00 90.31 88 VAL A O 1
ATOM 687 N N . ALA A 1 89 ? -0.211 -4.198 -4.234 1.00 90.12 89 ALA A N 1
ATOM 688 C CA . ALA A 1 89 ? -0.772 -4.869 -3.063 1.00 90.12 89 A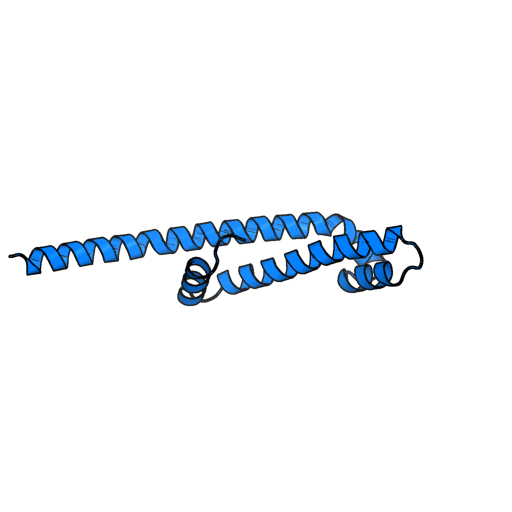LA A CA 1
ATOM 689 C C . ALA A 1 89 ? -1.106 -3.876 -1.936 1.00 90.12 89 ALA A C 1
ATOM 691 O O . ALA A 1 89 ? -2.202 -3.936 -1.374 1.00 90.12 89 ALA A O 1
ATOM 692 N N . LEU A 1 90 ? -0.195 -2.944 -1.641 1.00 88.94 90 LEU A N 1
ATOM 693 C CA . LEU A 1 90 ? -0.396 -1.899 -0.633 1.00 88.94 90 LEU A CA 1
ATOM 694 C C . LEU A 1 90 ? -1.501 -0.918 -1.033 1.00 88.94 90 LEU A C 1
ATOM 696 O O . LEU A 1 90 ? -2.301 -0.534 -0.185 1.00 88.94 90 LEU A O 1
ATOM 700 N N . ASP A 1 91 ? -1.605 -0.566 -2.315 1.00 89.38 91 ASP A N 1
ATOM 701 C CA . ASP A 1 91 ? -2.664 0.313 -2.816 1.00 89.38 91 ASP A CA 1
ATOM 702 C C . ASP A 1 91 ? -4.045 -0.327 -2.630 1.00 89.38 91 ASP A C 1
ATOM 704 O O . ASP A 1 91 ? -4.962 0.300 -2.104 1.00 89.38 91 ASP A O 1
ATOM 708 N N . LYS A 1 92 ? -4.179 -1.625 -2.933 1.00 87.94 92 LYS A N 1
ATOM 709 C CA . LYS A 1 92 ? -5.417 -2.377 -2.666 1.00 87.94 92 LYS A CA 1
ATOM 710 C C . LYS A 1 92 ? -5.769 -2.408 -1.179 1.00 87.94 92 LYS A C 1
ATOM 712 O O . LYS A 1 92 ? -6.940 -2.254 -0.830 1.00 87.94 92 LYS A O 1
ATOM 717 N N . GLN A 1 93 ? -4.780 -2.609 -0.304 1.00 85.88 93 GLN A N 1
ATOM 718 C CA . GLN A 1 93 ? -4.997 -2.568 1.146 1.00 85.88 93 GLN A CA 1
ATOM 719 C C . GLN A 1 93 ? -5.458 -1.176 1.590 1.00 85.88 93 GLN A C 1
ATOM 721 O O . GLN A 1 93 ? -6.442 -1.060 2.320 1.00 85.88 93 GLN A O 1
ATOM 726 N N . PHE A 1 94 ? -4.812 -0.124 1.089 1.00 86.88 94 PHE A N 1
ATOM 727 C CA . PHE A 1 94 ? -5.162 1.259 1.388 1.00 86.88 94 PHE A CA 1
ATOM 728 C C . PHE A 1 94 ? -6.567 1.632 0.890 1.00 86.88 94 PHE A C 1
ATOM 730 O O . PHE A 1 94 ? -7.349 2.222 1.633 1.00 86.88 94 PHE A O 1
ATOM 737 N N . GLN A 1 95 ? -6.946 1.234 -0.327 1.00 86.88 95 GLN A N 1
ATOM 738 C CA . GLN A 1 95 ? -8.303 1.448 -0.840 1.00 86.88 95 GLN A CA 1
ATOM 739 C C . GLN A 1 95 ? -9.353 0.733 0.016 1.00 86.88 95 GLN A C 1
ATOM 741 O O . GLN A 1 95 ? -10.395 1.306 0.336 1.00 86.88 95 GLN A O 1
ATOM 746 N N . ALA A 1 96 ? -9.074 -0.495 0.454 1.00 83.81 96 ALA A N 1
ATOM 747 C CA . ALA A 1 96 ? -9.990 -1.216 1.329 1.00 83.81 96 ALA A CA 1
ATOM 748 C C . ALA A 1 96 ? -10.135 -0.545 2.711 1.00 83.81 96 ALA A C 1
ATOM 750 O O . ALA A 1 96 ? -11.220 -0.556 3.299 1.00 83.81 96 ALA A O 1
ATOM 751 N N . MET A 1 97 ? -9.090 0.142 3.185 1.00 83.12 97 MET A N 1
ATOM 752 C CA . MET A 1 97 ? -9.144 0.964 4.398 1.00 83.12 97 MET A CA 1
ATOM 753 C C . MET A 1 97 ? -9.976 2.240 4.260 1.00 83.12 97 MET A C 1
ATOM 755 O O . MET A 1 97 ? -10.415 2.775 5.278 1.00 83.12 97 MET A O 1
ATOM 759 N N . GLN A 1 98 ? -10.216 2.728 3.043 1.00 82.94 98 GLN A N 1
ATOM 760 C CA .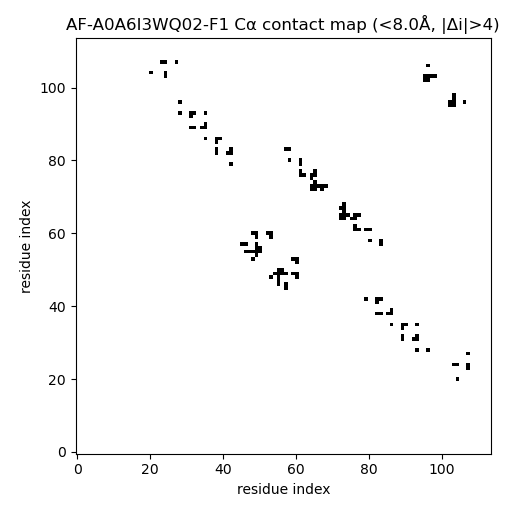 GLN A 1 98 ? -11.142 3.840 2.789 1.00 82.94 98 GLN A CA 1
ATOM 761 C C . GLN A 1 98 ? -12.609 3.382 2.768 1.00 82.94 98 GLN A C 1
ATOM 763 O O . GLN A 1 98 ? -13.523 4.207 2.731 1.00 82.94 98 GLN A O 1
ATOM 768 N N . GLY A 1 99 ? -12.845 2.068 2.809 1.00 82.12 99 GLY A N 1
ATOM 769 C CA . GLY A 1 99 ? -14.172 1.480 2.838 1.00 82.12 99 GLY A CA 1
ATOM 770 C C . GLY A 1 99 ? -14.911 1.651 4.175 1.00 82.12 99 GLY A C 1
ATOM 771 O O . GLY A 1 99 ? -14.405 2.227 5.144 1.00 82.12 99 GLY A O 1
ATOM 772 N N . PRO A 1 100 ? -16.140 1.115 4.256 1.00 82.38 100 PRO A N 1
ATOM 773 C CA . PRO A 1 100 ? -16.946 1.120 5.470 1.00 82.38 100 PRO A CA 1
ATOM 774 C C . PRO A 1 100 ? -16.222 0.526 6.688 1.00 82.38 100 PRO A C 1
ATOM 776 O O . PRO A 1 100 ? -15.428 -0.407 6.569 1.00 82.38 100 PRO A O 1
ATOM 779 N N . TRP A 1 101 ? -16.560 1.013 7.886 1.00 76.44 101 TRP A N 1
ATOM 780 C CA . TRP A 1 101 ? -15.879 0.661 9.141 1.00 76.44 101 TRP A CA 1
ATOM 781 C C . TRP A 1 101 ? -15.794 -0.851 9.426 1.00 76.44 101 TRP A C 1
ATOM 783 O O . TRP A 1 101 ? -14.823 -1.301 10.027 1.00 76.44 101 TRP A O 1
ATOM 793 N N . TYR A 1 102 ? -16.771 -1.642 8.970 1.00 77.88 102 TYR A N 1
ATOM 794 C CA . TYR A 1 102 ? -16.785 -3.097 9.147 1.00 77.88 102 TYR A CA 1
ATOM 795 C C . TYR A 1 102 ? -15.752 -3.815 8.265 1.00 77.88 102 TYR A C 1
ATOM 797 O O . TYR A 1 102 ? -15.161 -4.797 8.707 1.00 77.88 102 TYR A O 1
ATOM 805 N N . ILE A 1 103 ? -15.484 -3.307 7.055 1.00 79.56 103 ILE A N 1
ATOM 806 C CA . ILE A 1 103 ? -14.430 -3.833 6.171 1.00 79.56 103 ILE A CA 1
ATOM 807 C C . ILE A 1 103 ? -13.067 -3.543 6.792 1.00 79.56 103 ILE A C 1
ATOM 809 O O . ILE A 1 103 ? -12.241 -4.440 6.917 1.00 79.56 103 ILE A O 1
ATOM 813 N N . ARG A 1 104 ? -12.882 -2.315 7.290 1.00 80.75 104 ARG A N 1
ATOM 814 C CA . ARG A 1 104 ? -11.659 -1.902 7.988 1.00 80.75 104 ARG A CA 1
ATOM 815 C C . ARG A 1 104 ? -11.388 -2.760 9.226 1.00 80.75 104 ARG A C 1
ATOM 817 O O . ARG A 1 104 ? -10.257 -3.180 9.443 1.00 80.75 104 ARG A O 1
ATOM 824 N N . ALA A 1 105 ? -12.424 -3.041 10.019 1.00 79.12 105 ALA A N 1
ATOM 825 C CA . ALA A 1 105 ? -12.322 -3.901 11.195 1.00 79.12 105 ALA A CA 1
ATOM 826 C C . ALA A 1 105 ? -11.965 -5.350 10.826 1.00 79.12 105 ALA A C 1
ATOM 828 O O . ALA A 1 105 ? -11.112 -5.946 11.479 1.00 79.12 105 ALA A O 1
ATOM 829 N N . LEU A 1 106 ? -12.566 -5.898 9.762 1.00 80.88 106 LEU A N 1
ATOM 830 C CA . LEU A 1 106 ? -12.206 -7.216 9.232 1.00 80.88 106 LEU A CA 1
ATOM 831 C C . LEU A 1 106 ? -10.746 -7.239 8.763 1.00 80.88 106 LEU A C 1
ATOM 833 O O . LEU A 1 106 ? -10.028 -8.182 9.074 1.00 80.88 106 LEU A O 1
ATOM 837 N N . GLN A 1 107 ? -10.295 -6.197 8.060 1.00 78.00 107 GLN A N 1
ATOM 838 C CA . GLN A 1 107 ? -8.908 -6.074 7.617 1.00 78.00 107 GLN A CA 1
ATOM 839 C C . GLN A 1 107 ? -7.942 -6.106 8.795 1.00 78.00 107 GLN A C 1
ATOM 841 O O . GLN A 1 107 ? -6.999 -6.875 8.761 1.00 78.00 107 GLN A O 1
ATOM 846 N N . VAL A 1 108 ? -8.202 -5.336 9.853 1.00 77.75 108 VAL A N 1
ATOM 847 C CA . VAL A 1 108 ? -7.363 -5.338 11.064 1.00 77.75 108 VAL A CA 1
ATOM 848 C C . VAL A 1 108 ? -7.406 -6.687 11.788 1.00 77.75 108 VAL A C 1
ATOM 850 O O . VAL A 1 108 ? -6.412 -7.101 12.370 1.00 77.75 108 VAL A O 1
ATOM 853 N N . ALA A 1 109 ? -8.548 -7.378 11.770 1.00 75.75 109 ALA A N 1
ATOM 854 C CA . ALA A 1 109 ? -8.704 -8.669 12.439 1.00 75.75 109 ALA A CA 1
ATOM 855 C C . ALA A 1 109 ? -8.067 -9.842 11.671 1.00 75.75 109 ALA A C 1
ATOM 857 O O . ALA A 1 109 ? -7.674 -10.828 12.289 1.00 75.75 109 ALA A O 1
ATOM 858 N N . VAL A 1 110 ? -8.008 -9.761 10.337 1.00 72.50 110 VAL A N 1
ATOM 859 C CA . VAL A 1 110 ? -7.532 -10.842 9.454 1.00 72.50 110 VAL A CA 1
ATOM 860 C C . VAL A 1 110 ? -6.110 -10.592 8.953 1.00 72.50 110 VAL A C 1
ATOM 862 O O . VAL A 1 110 ? -5.372 -11.549 8.724 1.00 72.50 110 VAL A O 1
ATOM 865 N N . ALA A 1 111 ? -5.700 -9.335 8.790 1.00 62.97 111 ALA A N 1
ATOM 866 C CA . ALA A 1 111 ? -4.333 -9.004 8.429 1.00 62.97 111 ALA A CA 1
ATOM 867 C C . ALA A 1 111 ? -3.450 -9.111 9.676 1.00 62.97 111 ALA A C 1
ATOM 869 O O . ALA A 1 111 ? -3.358 -8.186 10.481 1.00 62.97 111 ALA A O 1
ATOM 870 N N . ALA A 1 112 ? -2.786 -10.259 9.820 1.00 50.62 112 ALA A N 1
ATOM 871 C CA . ALA A 1 112 ? -1.489 -10.280 10.480 1.00 50.62 112 ALA A CA 1
ATOM 872 C C . ALA A 1 112 ? -0.585 -9.274 9.747 1.00 50.62 112 ALA A C 1
ATOM 874 O O . ALA A 1 112 ? -0.690 -9.170 8.523 1.00 50.62 112 ALA A O 1
ATOM 875 N N . ASP A 1 113 ? 0.214 -8.510 10.496 1.00 52.56 113 ASP A N 1
ATOM 876 C CA . ASP A 1 113 ? 1.123 -7.486 9.966 1.00 52.56 113 ASP A CA 1
ATOM 877 C C . ASP A 1 113 ? 1.760 -7.905 8.621 1.00 52.56 113 ASP A C 1
ATOM 879 O O . ASP A 1 113 ? 2.199 -9.055 8.500 1.00 52.56 113 ASP A O 1
ATOM 883 N N . PRO A 1 114 ? 1.785 -7.014 7.611 1.00 48.44 114 PRO A N 1
ATOM 884 C CA . PRO A 1 114 ? 2.495 -7.263 6.360 1.00 48.44 114 PRO A CA 1
ATOM 885 C C . PRO A 1 114 ? 4.017 -7.348 6.543 1.00 48.44 114 PRO A C 1
ATOM 887 O O . PRO A 1 114 ? 4.559 -6.693 7.464 1.00 48.44 114 PRO A O 1
#

pLDDT: mean 85.82, std 7.57, range [48.44, 92.31]

Mean predicted aligned error: 7.36 Å

Radius of gyration: 22.06 Å; Cα contacts (8 Å, |Δi|>4): 73; chains: 1; bounding box: 48×21×67 Å

Sequence (114 aa):
MLLSYLRLVLFAIGLLVGVQVPGFINDYAKRVEAHLIEAQTGLRGFDATAQQFFNGDLQALVAHYRASDDPVFRSDANSLGTLLDRQVALDKQFQAMQGPWYIRALQVAVAADP

Nearest PDB structures (foldseek):
  8tsc-assembly1_B  TM=2.988E-01  e=9.051E+00  Homo sapiens
  5nnv-assembly4_D  TM=2.700E-01  e=7.164E+00  Bacillus subtilis subsp. subtilis str. 168

Secondary structure (DSSP, 8-state):
-HHHHHHHHHHHHHHHHHHHHHHHHHHHHHHHHHHHHHHHHHHHHHHHHHHHHSTT-HHHHHHHHHH-S-HHHHHHHHHHHHHHHHHHHHHHHHHHHTS-HHHHHHHHHH----

Foldseek 3Di:
DVVVVVVVVVVVVVVCCVPVLVVLLVVVLVVLVVVLVVLVVVCVVVQVVCVVPPVSPLVVQLVVLCPDPDPVSVVVSVVSVVSVVSNVVSVVLNVQSVDDPVSSSVCSVVDDDD

InterPro domains:
  IPR022584 Protein of unknown function DUF2937 [PF11157] (3-113)

Solvent-accessible surface area (backbone atoms only — not comparable to full-atom values): 6161 Å² total; per-residue (Å²): 113,70,71,59,54,49,51,53,51,53,49,51,50,51,53,48,49,70,56,49,51,59,50,55,48,50,54,52,48,52,51,44,47,52,52,31,53,51,38,51,57,68,45,52,76,51,43,61,57,11,44,75,7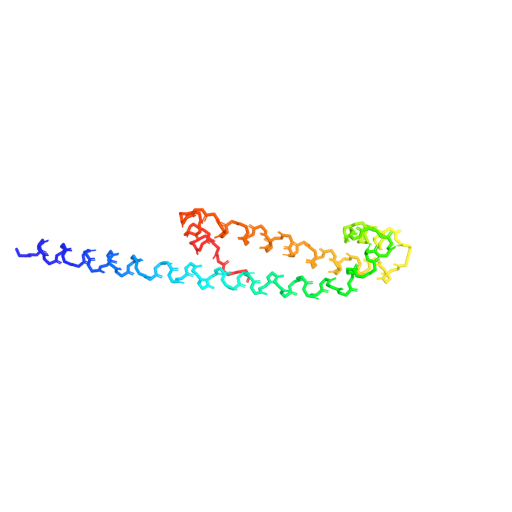6,42,81,52,33,57,66,59,44,32,53,50,26,54,69,43,91,49,67,65,44,31,51,49,21,52,59,52,42,54,47,51,54,50,32,56,52,34,48,53,52,45,54,47,54,73,45,60,72,69,54,32,50,48,48,62,74,68,51,69,85,133

Organism: NCBI:txid1055469